Protein AF-A0A9E2FFS7-F1 (afdb_monomer_lite)

Secondary structure (DSSP, 8-state):
-B-S--HHHHHHHHHHHHHHHHHHHHT-SS---TGGGHHHHHHHHHHHHB--

Sequence (52 aa):
MIKNINPQTAAFALIGLTNAIIYKWLLSDEDYSLTGELETILEIWFRGVLEK

Radius of gyration: 12.84 Å; chains: 1; bounding box: 32×14×34 Å

pLDDT: mean 91.87, std 5.02, range [70.69, 97.44]

Structure (mmCIF, N/CA/C/O backbone):
data_AF-A0A9E2FFS7-F1
#
_entry.id   AF-A0A9E2FFS7-F1
#
loop_
_atom_site.group_PDB
_atom_site.id
_atom_site.type_symbol
_atom_site.label_atom_id
_atom_site.label_alt_id
_atom_site.label_comp_id
_atom_site.label_asym_id
_atom_site.label_entity_id
_atom_site.label_seq_id
_atom_site.pdbx_PDB_ins_code
_atom_site.Cartn_x
_atom_site.Cartn_y
_atom_site.Cartn_z
_atom_site.occupancy
_atom_site.B_iso_or_equiv
_atom_site.auth_seq_id
_atom_site.auth_comp_id
_atom_site.auth_asym_id
_atom_site.auth_atom_id
_atom_site.pdbx_PDB_model_num
ATOM 1 N N . MET A 1 1 ? 16.754 8.107 -9.319 1.00 80.19 1 MET A N 1
ATOM 2 C CA . MET A 1 1 ? 16.181 7.962 -10.683 1.00 80.19 1 MET A CA 1
ATOM 3 C C . MET A 1 1 ? 14.895 7.141 -10.569 1.00 80.19 1 MET A C 1
ATOM 5 O O . MET A 1 1 ? 14.770 6.429 -9.582 1.00 80.19 1 MET A O 1
ATOM 9 N N . ILE A 1 2 ? 13.914 7.252 -11.473 1.00 85.50 2 ILE A N 1
ATOM 10 C CA . ILE A 1 2 ? 12.747 6.344 -11.452 1.00 85.50 2 ILE A CA 1
ATOM 11 C C . ILE A 1 2 ? 13.173 5.030 -12.117 1.00 85.50 2 ILE A C 1
ATOM 13 O O . ILE A 1 2 ? 13.752 5.066 -13.200 1.00 85.50 2 ILE A O 1
ATOM 17 N N . LYS A 1 3 ? 12.900 3.891 -11.474 1.00 90.19 3 LYS A N 1
ATOM 18 C CA . LYS A 1 3 ? 13.156 2.556 -12.031 1.00 90.19 3 LYS A CA 1
ATOM 19 C C . LYS A 1 3 ? 12.408 2.389 -13.353 1.00 90.19 3 LYS A C 1
ATOM 21 O O . LYS A 1 3 ? 11.300 2.899 -13.511 1.00 90.19 3 LYS A O 1
ATOM 26 N N . ASN A 1 4 ? 12.957 1.590 -14.264 1.00 92.88 4 ASN A N 1
ATOM 27 C CA . ASN A 1 4 ? 12.269 1.206 -15.498 1.00 92.88 4 ASN A CA 1
ATOM 28 C C . ASN A 1 4 ? 11.115 0.219 -15.212 1.00 92.88 4 ASN A C 1
ATOM 30 O O . ASN A 1 4 ? 11.231 -0.987 -15.421 1.00 92.88 4 ASN A O 1
ATOM 34 N N . ILE A 1 5 ? 10.018 0.736 -14.658 1.00 91.31 5 ILE A N 1
ATOM 35 C CA . ILE A 1 5 ? 8.799 0.003 -14.312 1.00 91.31 5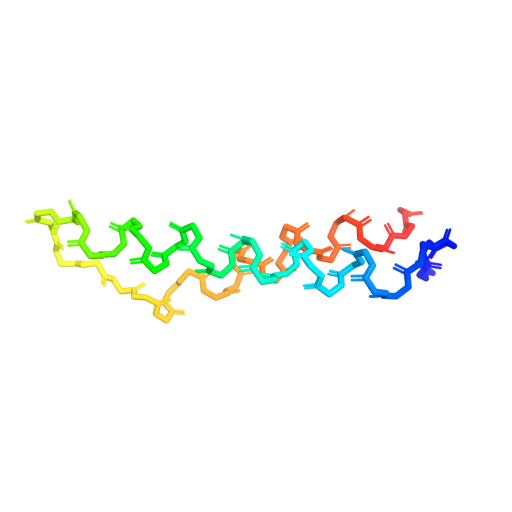 ILE A CA 1
ATOM 36 C C . ILE A 1 5 ? 7.700 0.443 -15.273 1.00 91.31 5 ILE A C 1
ATOM 38 O O . ILE A 1 5 ? 7.574 1.625 -15.588 1.00 91.31 5 ILE A O 1
ATOM 42 N N . ASN A 1 6 ? 6.862 -0.502 -15.702 1.00 94.50 6 ASN A N 1
ATOM 43 C CA . ASN A 1 6 ? 5.648 -0.176 -16.437 1.00 94.50 6 ASN A CA 1
ATOM 44 C C . ASN A 1 6 ? 4.773 0.797 -15.602 1.00 94.50 6 ASN A C 1
ATOM 46 O O . ASN A 1 6 ? 4.362 0.435 -14.493 1.00 94.50 6 ASN A O 1
ATOM 50 N N . PRO A 1 7 ? 4.444 2.000 -16.113 1.00 93.38 7 PRO A N 1
ATOM 51 C CA . PRO A 1 7 ? 3.675 2.995 -15.361 1.00 93.38 7 PRO A CA 1
ATOM 52 C C . PRO A 1 7 ? 2.302 2.498 -14.895 1.00 93.38 7 PRO A C 1
ATOM 54 O O . PRO A 1 7 ? 1.844 2.863 -13.815 1.00 93.38 7 PRO A O 1
ATOM 57 N N . GLN A 1 8 ? 1.658 1.627 -15.672 1.00 96.94 8 GLN A N 1
ATOM 58 C CA . GLN A 1 8 ? 0.368 1.036 -15.328 1.00 96.94 8 GLN A CA 1
ATOM 59 C C . GLN A 1 8 ? 0.490 0.105 -14.117 1.00 96.94 8 GLN A C 1
ATOM 61 O O . GLN A 1 8 ? -0.336 0.160 -13.208 1.00 96.94 8 GLN A O 1
ATOM 66 N N . THR A 1 9 ? 1.555 -0.697 -14.052 1.00 94.50 9 THR A N 1
ATOM 67 C CA . THR A 1 9 ? 1.844 -1.537 -12.882 1.00 94.50 9 THR A CA 1
ATOM 68 C C . THR A 1 9 ? 2.104 -0.686 -11.640 1.00 94.50 9 THR A C 1
ATOM 70 O O . THR A 1 9 ? 1.589 -0.993 -10.567 1.00 94.50 9 THR A O 1
ATOM 73 N N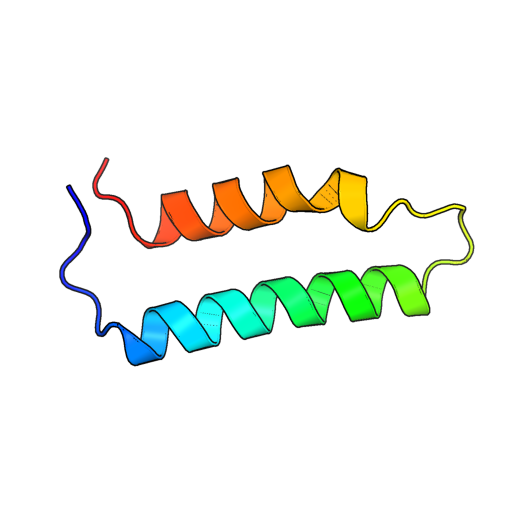 . ALA A 1 10 ? 2.853 0.414 -11.777 1.00 94.88 10 ALA A N 1
ATOM 74 C CA . ALA A 1 10 ? 3.104 1.340 -10.673 1.00 94.88 10 ALA A CA 1
ATOM 75 C C . ALA A 1 10 ? 1.816 2.025 -10.174 1.00 94.88 10 ALA A C 1
ATOM 77 O O . ALA A 1 10 ? 1.648 2.206 -8.966 1.00 94.88 10 ALA A O 1
ATOM 78 N N . ALA A 1 11 ? 0.892 2.357 -11.081 1.00 95.94 11 ALA A N 1
ATOM 79 C CA . ALA A 1 11 ? -0.419 2.906 -10.738 1.00 95.94 11 ALA A CA 1
ATOM 80 C C . ALA A 1 11 ? -1.300 1.879 -10.010 1.00 95.94 11 ALA A C 1
ATOM 82 O O . ALA A 1 11 ? -1.893 2.199 -8.982 1.00 95.94 11 ALA A O 1
ATOM 83 N N . PHE A 1 12 ? -1.342 0.627 -10.480 1.00 97.44 12 PHE A N 1
ATOM 84 C CA . PHE A 1 12 ? -2.080 -0.434 -9.790 1.00 97.44 12 PHE A CA 1
ATOM 85 C C . PHE A 1 12 ? -1.529 -0.719 -8.392 1.00 97.44 12 PHE A C 1
ATOM 87 O O . PHE A 1 12 ? -2.309 -0.929 -7.466 1.00 97.44 12 PHE A O 1
ATOM 94 N N . ALA A 1 13 ? -0.207 -0.670 -8.214 1.00 96.00 13 ALA A N 1
ATOM 95 C CA . ALA A 1 13 ? 0.403 -0.796 -6.895 1.00 96.00 13 ALA A CA 1
ATOM 96 C C . ALA A 1 13 ? -0.044 0.332 -5.950 1.00 96.00 13 ALA A C 1
ATOM 98 O O . ALA A 1 13 ? -0.386 0.061 -4.801 1.00 96.00 13 ALA A O 1
ATOM 99 N N . LEU A 1 14 ? -0.104 1.578 -6.438 1.00 96.56 14 LEU A N 1
ATOM 100 C CA . LEU A 1 14 ? -0.595 2.710 -5.649 1.00 96.56 14 LEU A CA 1
ATOM 101 C C . LEU A 1 14 ? -2.063 2.529 -5.246 1.00 96.56 14 LEU A C 1
ATOM 103 O O . LEU A 1 14 ? -2.390 2.672 -4.074 1.00 96.56 14 LEU A O 1
ATOM 107 N N . ILE A 1 15 ? -2.925 2.136 -6.191 1.00 97.44 15 ILE A N 1
ATOM 108 C CA . ILE A 1 15 ? -4.342 1.841 -5.921 1.00 97.44 15 ILE A CA 1
ATOM 109 C C . ILE A 1 15 ? -4.472 0.742 -4.858 1.00 97.44 15 ILE A C 1
ATOM 111 O O . ILE A 1 15 ? -5.278 0.863 -3.938 1.00 97.44 15 ILE A O 1
ATOM 115 N N . GLY A 1 16 ? -3.661 -0.316 -4.951 1.00 96.81 16 GLY A N 1
ATOM 116 C CA . GLY A 1 16 ? -3.637 -1.399 -3.969 1.00 96.81 16 GLY A CA 1
ATOM 117 C C . GLY A 1 16 ? -3.264 -0.921 -2.562 1.00 96.81 16 GLY A C 1
ATOM 118 O O . GLY A 1 16 ? -3.952 -1.269 -1.604 1.00 96.81 16 GLY A O 1
ATOM 119 N N . LEU A 1 17 ? -2.224 -0.087 -2.440 1.00 96.19 17 LEU A N 1
ATOM 120 C CA . LEU A 1 17 ? -1.811 0.512 -1.164 1.00 96.19 17 LEU A CA 1
ATOM 121 C C . LEU A 1 17 ? -2.911 1.403 -0.573 1.00 96.19 17 LEU A C 1
ATOM 123 O O . LEU A 1 17 ? -3.224 1.292 0.612 1.00 96.19 17 LEU A O 1
ATOM 127 N N . THR A 1 18 ? -3.541 2.243 -1.398 1.00 95.31 18 THR A N 1
ATOM 128 C CA . THR A 1 18 ? -4.654 3.099 -0.970 1.00 95.31 18 THR A CA 1
ATOM 129 C C . THR A 1 18 ? -5.845 2.273 -0.489 1.00 95.31 18 THR A C 1
ATOM 131 O O . THR A 1 18 ? -6.366 2.527 0.595 1.00 95.31 18 THR A O 1
ATOM 134 N N . ASN A 1 19 ? -6.246 1.246 -1.244 1.00 96.12 19 ASN A N 1
ATOM 135 C CA . ASN A 1 19 ? -7.353 0.374 -0.857 1.00 96.12 19 ASN A CA 1
ATOM 136 C C . ASN A 1 19 ? -7.073 -0.346 0.465 1.00 96.12 19 ASN A C 1
ATOM 138 O O . ASN A 1 19 ? -7.963 -0.429 1.306 1.00 96.12 19 ASN A O 1
ATOM 142 N N . ALA A 1 20 ? -5.846 -0.830 0.680 1.00 94.00 20 ALA A N 1
ATOM 143 C CA . ALA A 1 20 ? -5.474 -1.505 1.921 1.00 94.00 20 ALA A CA 1
ATOM 144 C C . ALA A 1 20 ? -5.684 -0.611 3.155 1.00 94.00 20 ALA A C 1
ATOM 146 O O . ALA A 1 20 ? -6.188 -1.077 4.175 1.00 94.00 20 ALA A O 1
ATOM 147 N N . ILE A 1 21 ? -5.361 0.679 3.051 1.00 93.56 21 ILE A N 1
ATOM 148 C CA . ILE A 1 21 ? -5.540 1.638 4.148 1.00 93.56 21 ILE A CA 1
ATOM 149 C C . ILE A 1 21 ? -6.993 2.057 4.326 1.00 93.56 21 ILE A C 1
ATOM 151 O O . ILE A 1 21 ? -7.448 2.165 5.461 1.00 93.56 21 ILE A O 1
ATOM 155 N N . ILE A 1 22 ? -7.755 2.197 3.239 1.00 93.00 22 ILE A N 1
ATOM 156 C CA . ILE A 1 22 ? -9.206 2.398 3.338 1.00 93.00 22 ILE A CA 1
ATOM 157 C C . ILE A 1 22 ? -9.851 1.212 4.065 1.00 93.00 22 ILE A C 1
ATOM 159 O O . ILE A 1 22 ? -10.655 1.421 4.967 1.00 93.00 22 ILE A O 1
ATOM 163 N N . TYR A 1 23 ? -9.477 -0.028 3.733 1.00 94.38 23 TYR A N 1
ATOM 164 C CA . TYR A 1 23 ? -9.990 -1.205 4.437 1.00 94.38 23 TYR A CA 1
ATOM 165 C C . TYR A 1 23 ? -9.559 -1.243 5.903 1.00 94.38 23 TYR A C 1
ATOM 167 O O . TYR A 1 23 ? -10.388 -1.533 6.759 1.00 94.38 23 TYR A O 1
ATOM 175 N N . LYS A 1 24 ? -8.297 -0.916 6.206 1.00 91.38 24 LYS A N 1
ATOM 176 C CA . LYS A 1 24 ? -7.811 -0.817 7.589 1.00 91.38 24 LYS A CA 1
ATOM 177 C C . LYS A 1 24 ? -8.614 0.209 8.391 1.00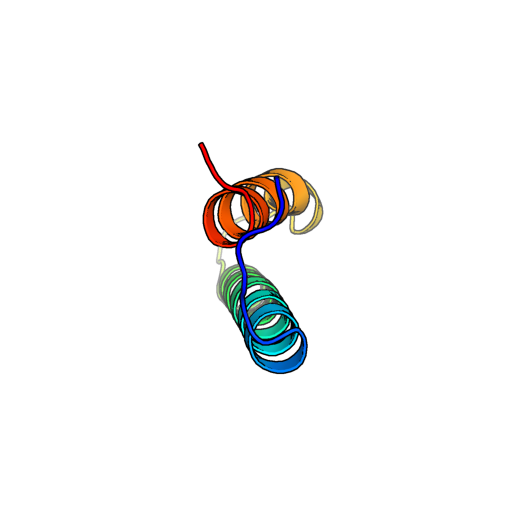 91.38 24 LYS A C 1
ATOM 179 O O . LYS A 1 24 ? -8.989 -0.090 9.515 1.00 91.38 24 LYS A O 1
ATOM 184 N N . TRP A 1 25 ? -8.916 1.367 7.804 1.00 92.12 25 TRP A N 1
ATOM 185 C CA . TRP A 1 25 ? -9.751 2.398 8.421 1.00 92.12 25 TRP A CA 1
ATOM 186 C C . TRP A 1 25 ? -11.191 1.923 8.646 1.00 92.12 25 TRP A C 1
ATOM 188 O O . TRP A 1 25 ? -11.703 2.043 9.752 1.00 92.12 25 TRP A O 1
ATOM 198 N N . LEU A 1 26 ? -11.829 1.332 7.629 1.00 93.75 26 LEU A N 1
ATOM 199 C CA . LEU A 1 26 ? -13.214 0.847 7.713 1.00 93.75 26 LEU A CA 1
ATOM 200 C C . LEU A 1 26 ? -13.415 -0.270 8.746 1.00 93.75 26 LEU A C 1
ATOM 202 O O . LEU A 1 26 ? -14.525 -0.447 9.237 1.00 93.75 26 LEU A O 1
ATOM 206 N N . LEU A 1 27 ? -12.369 -1.051 9.016 1.00 94.56 27 LEU A N 1
ATOM 207 C CA . LEU A 1 27 ? -12.389 -2.173 9.955 1.00 94.56 27 LEU A CA 1
ATOM 208 C C . LEU A 1 27 ? -11.789 -1.819 11.322 1.00 94.56 27 LEU A C 1
ATOM 210 O O . LEU A 1 27 ? -11.656 -2.705 12.163 1.00 94.56 27 LEU A O 1
ATOM 214 N N . SER A 1 28 ? -11.362 -0.573 11.530 1.00 91.81 28 SER A N 1
ATOM 215 C CA . SER A 1 28 ? -10.758 -0.162 12.792 1.00 91.81 28 SER A CA 1
ATOM 216 C C . SER A 1 28 ? -11.837 0.104 13.836 1.00 91.81 28 SER A C 1
ATOM 218 O O . SER A 1 28 ? -12.770 0.864 13.592 1.00 91.81 28 SER A O 1
ATOM 220 N N . ASP A 1 29 ? -11.666 -0.485 15.018 1.00 91.75 29 ASP A N 1
ATOM 221 C CA . ASP A 1 29 ? -12.455 -0.160 16.212 1.00 91.75 29 ASP A CA 1
ATOM 222 C C . ASP A 1 29 ? -11.884 1.062 16.969 1.00 91.75 29 ASP A C 1
ATOM 224 O O . ASP A 1 29 ? -12.416 1.469 18.002 1.00 91.75 29 ASP A O 1
ATOM 228 N N . GLU A 1 30 ? -10.786 1.641 16.470 1.00 88.75 30 GLU A N 1
ATOM 229 C CA . GLU A 1 30 ? -10.083 2.786 17.050 1.00 88.75 30 GLU A CA 1
ATOM 230 C C . GLU A 1 30 ? -10.266 4.043 16.191 1.00 88.75 30 GLU A C 1
ATOM 232 O O . GLU A 1 30 ? -10.602 3.982 15.006 1.00 88.75 30 GLU A O 1
ATOM 237 N N . ASP A 1 31 ? -10.015 5.209 16.792 1.00 82.81 31 ASP A N 1
ATOM 238 C CA . ASP A 1 31 ? -10.070 6.486 16.084 1.00 82.81 31 ASP A CA 1
ATOM 239 C C . ASP A 1 31 ? -8.874 6.594 15.119 1.00 82.81 31 ASP A C 1
ATOM 241 O O . ASP A 1 31 ? -7.762 6.989 15.481 1.00 82.81 31 ASP A O 1
ATOM 245 N N . TYR A 1 32 ? -9.087 6.134 13.886 1.00 84.00 32 TYR A N 1
ATOM 246 C CA . TYR A 1 32 ? -8.045 5.966 12.881 1.00 84.00 32 TYR A CA 1
ATOM 247 C C . TYR A 1 32 ? -8.034 7.128 11.882 1.00 84.00 32 TYR A C 1
ATOM 249 O O . TYR A 1 32 ? -8.956 7.309 11.081 1.00 84.00 32 TYR A O 1
ATOM 257 N N . SER A 1 33 ? -6.950 7.907 11.888 1.00 87.75 33 SER A N 1
ATOM 258 C CA . SER A 1 3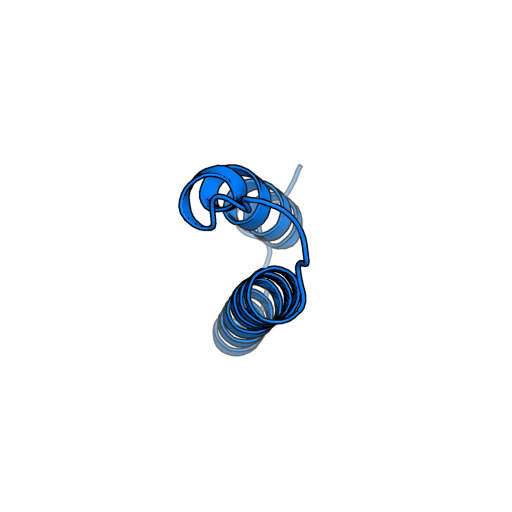3 ? -6.768 9.022 10.956 1.00 87.75 33 SER A CA 1
ATOM 259 C C . SER A 1 33 ? -6.273 8.536 9.594 1.00 87.75 33 SER A C 1
ATOM 261 O O . SER A 1 33 ? -5.084 8.279 9.400 1.00 87.75 33 SER A O 1
ATOM 263 N N . LEU A 1 34 ? -7.183 8.478 8.619 1.00 86.31 34 LEU A N 1
ATOM 264 C CA . LEU A 1 34 ? -6.858 8.115 7.236 1.00 86.31 34 LEU A CA 1
ATOM 265 C C . LEU A 1 34 ? -5.806 9.053 6.616 1.00 86.31 34 LEU A C 1
ATOM 267 O O . LEU A 1 34 ? -4.925 8.612 5.882 1.00 86.31 34 LEU A O 1
ATOM 271 N N . THR A 1 35 ? -5.882 10.353 6.916 1.00 87.19 35 THR A N 1
ATOM 272 C CA . THR A 1 35 ? -4.935 11.350 6.396 1.00 87.19 35 THR A CA 1
ATOM 273 C C . THR A 1 35 ? -3.549 11.209 7.013 1.00 87.19 35 THR A C 1
ATOM 275 O O . THR A 1 35 ? -2.566 11.502 6.336 1.00 87.19 35 THR A O 1
ATOM 278 N N . GLY A 1 36 ? -3.455 10.710 8.251 1.00 89.00 36 GLY A N 1
ATOM 279 C CA . GLY A 1 36 ? -2.181 10.448 8.925 1.00 89.00 36 GLY A CA 1
ATOM 280 C C . GLY A 1 36 ? -1.339 9.354 8.259 1.00 89.00 36 GLY A C 1
ATOM 281 O O . GLY A 1 36 ? -0.131 9.315 8.449 1.00 89.00 36 GLY A O 1
ATOM 282 N N . GLU A 1 37 ? -1.950 8.501 7.437 1.00 89.94 37 GLU A N 1
ATOM 283 C CA . GLU A 1 37 ? -1.280 7.360 6.792 1.00 89.94 37 GLU A CA 1
ATOM 284 C C . GLU A 1 37 ? -0.848 7.660 5.345 1.00 89.94 37 GLU A C 1
ATOM 286 O O . GLU A 1 37 ? -0.168 6.854 4.705 1.00 89.94 37 GLU A O 1
ATOM 291 N N . LEU A 1 38 ? -1.190 8.844 4.820 1.00 91.50 38 LEU A N 1
ATOM 292 C CA . LEU A 1 38 ? -0.814 9.269 3.467 1.00 91.50 38 LEU A CA 1
ATOM 293 C C . LEU A 1 38 ? 0.704 9.321 3.275 1.00 91.50 38 LEU A C 1
ATOM 295 O O . LEU A 1 38 ? 1.206 8.866 2.247 1.00 91.50 38 LEU A O 1
ATOM 299 N N . GLU A 1 39 ? 1.437 9.851 4.256 1.00 91.81 39 GLU A N 1
ATOM 300 C CA . GLU A 1 39 ? 2.901 9.931 4.192 1.00 91.81 39 GLU A CA 1
ATOM 301 C C . GLU A 1 39 ? 3.523 8.536 4.097 1.00 91.81 39 GLU A C 1
ATOM 303 O O . GLU A 1 39 ? 4.400 8.302 3.266 1.00 91.81 39 GLU A O 1
ATOM 308 N N . THR A 1 40 ? 2.998 7.580 4.865 1.00 91.38 40 THR A N 1
ATOM 309 C CA . THR A 1 40 ? 3.435 6.183 4.842 1.00 91.38 40 THR A CA 1
ATOM 310 C C . THR A 1 40 ? 3.155 5.514 3.494 1.00 91.38 40 THR A C 1
ATOM 312 O O . THR A 1 40 ? 4.036 4.837 2.961 1.00 91.38 40 THR A O 1
ATOM 315 N N . ILE A 1 41 ? 1.979 5.732 2.885 1.00 94.69 41 ILE A N 1
ATOM 316 C CA . ILE A 1 41 ? 1.684 5.233 1.524 1.00 94.69 41 ILE A CA 1
ATOM 317 C C . ILE A 1 41 ? 2.711 5.751 0.533 1.00 94.69 41 ILE A C 1
ATOM 319 O O . ILE A 1 41 ? 3.265 4.978 -0.253 1.00 94.69 41 ILE A O 1
ATOM 323 N N . LEU A 1 42 ? 2.926 7.066 0.545 1.00 94.12 42 LEU A N 1
ATOM 324 C CA . LEU A 1 42 ? 3.812 7.718 -0.403 1.00 94.12 42 LEU A CA 1
ATOM 325 C C . LEU A 1 42 ? 5.241 7.223 -0.217 1.00 94.12 42 LEU A C 1
ATOM 327 O O . LEU A 1 42 ? 5.884 6.883 -1.206 1.00 94.12 42 LEU A O 1
ATOM 331 N N . GLU A 1 43 ? 5.717 7.095 1.022 1.00 94.94 43 GLU A N 1
ATOM 332 C CA . GLU A 1 43 ? 7.040 6.546 1.312 1.00 94.94 43 GLU A CA 1
ATOM 333 C C . GLU A 1 43 ? 7.196 5.126 0.746 1.00 94.94 43 GLU A C 1
ATOM 335 O O . GLU A 1 43 ? 8.153 4.845 0.017 1.00 94.94 43 GLU A O 1
ATOM 340 N N . ILE A 1 44 ? 6.240 4.233 1.028 1.00 94.75 44 ILE A N 1
ATOM 341 C CA . ILE A 1 44 ? 6.261 2.848 0.539 1.00 94.75 44 ILE A CA 1
ATOM 342 C C . ILE A 1 44 ? 6.259 2.822 -0.992 1.00 94.75 44 ILE A C 1
ATOM 344 O O . ILE A 1 44 ? 7.068 2.116 -1.605 1.00 94.75 44 ILE A O 1
ATOM 348 N N . TRP A 1 45 ? 5.387 3.611 -1.620 1.00 95.81 45 TRP A N 1
ATOM 349 C CA . TRP A 1 45 ? 5.281 3.676 -3.072 1.00 95.81 45 TRP A CA 1
ATOM 350 C C . TRP A 1 45 ? 6.564 4.220 -3.711 1.00 95.81 45 TRP A C 1
ATOM 352 O O . TRP A 1 45 ? 7.109 3.591 -4.622 1.00 95.81 45 TRP A O 1
ATOM 362 N N . PHE A 1 46 ? 7.113 5.324 -3.192 1.00 95.00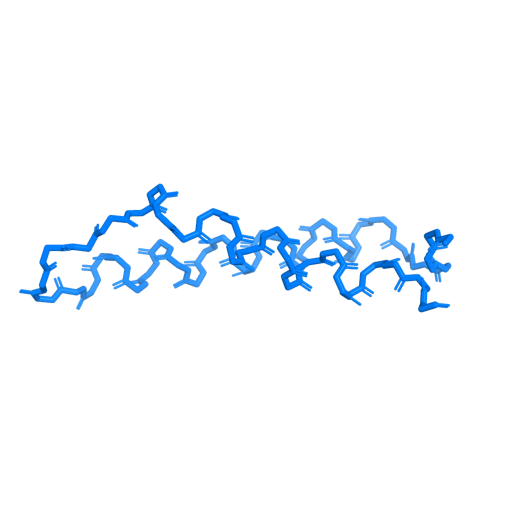 46 PHE A N 1
ATOM 363 C CA . PHE A 1 46 ? 8.357 5.921 -3.680 1.00 95.00 46 PHE A CA 1
ATOM 364 C C . PHE A 1 46 ? 9.547 4.976 -3.533 1.00 95.00 46 PHE A C 1
ATOM 366 O O . PHE A 1 46 ? 10.325 4.838 -4.474 1.00 95.00 46 PHE A O 1
ATOM 373 N N . ARG A 1 47 ? 9.669 4.242 -2.422 1.00 94.00 47 ARG A N 1
ATOM 374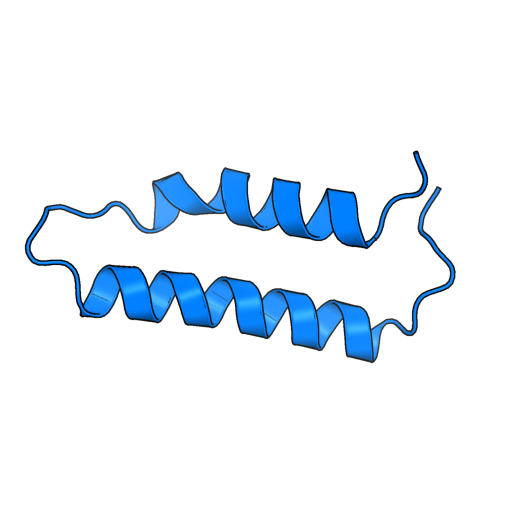 C CA . ARG A 1 47 ? 10.695 3.190 -2.276 1.00 94.00 47 ARG A CA 1
ATOM 375 C C . ARG A 1 47 ? 10.544 2.080 -3.322 1.00 94.00 47 ARG A C 1
ATOM 377 O O . ARG A 1 47 ? 11.535 1.487 -3.764 1.00 94.00 47 ARG A O 1
ATOM 384 N N . GLY A 1 48 ? 9.308 1.805 -3.732 1.00 91.94 48 GLY A N 1
ATOM 385 C CA . GLY A 1 48 ? 8.983 0.890 -4.819 1.00 91.94 48 GLY A CA 1
ATOM 386 C C . GLY A 1 48 ? 9.477 1.384 -6.179 1.00 91.94 48 GLY A C 1
ATOM 387 O O . GLY A 1 48 ? 10.096 0.603 -6.904 1.00 91.94 48 GLY A O 1
ATOM 388 N N . VAL A 1 49 ? 9.275 2.666 -6.503 1.00 94.31 49 VAL A N 1
ATOM 389 C CA . VAL A 1 49 ? 9.509 3.211 -7.856 1.00 94.31 49 VAL A CA 1
ATOM 390 C C . VAL A 1 49 ? 10.836 3.947 -8.051 1.00 94.31 49 VAL A C 1
ATOM 392 O O . VAL A 1 49 ? 11.280 4.085 -9.187 1.00 94.31 49 VAL A O 1
ATOM 395 N N . LEU A 1 50 ? 11.500 4.393 -6.986 1.00 92.81 50 LEU A N 1
ATOM 396 C CA . LEU A 1 50 ? 12.789 5.080 -7.062 1.00 92.81 50 LEU A CA 1
ATOM 397 C C . LEU A 1 50 ? 13.958 4.091 -6.961 1.00 92.81 50 LEU A C 1
ATOM 399 O O . LEU A 1 50 ? 13.946 3.154 -6.159 1.00 92.81 50 LEU A O 1
ATOM 403 N N . GLU A 1 51 ? 14.977 4.301 -7.789 1.00 81.44 51 GLU A N 1
ATOM 404 C CA . GLU A 1 51 ? 16.311 3.723 -7.622 1.00 81.44 51 GLU A CA 1
ATOM 405 C C . GLU A 1 51 ? 16.994 4.346 -6.400 1.00 81.44 51 GLU A C 1
ATOM 407 O O . GLU A 1 51 ? 16.865 5.555 -6.181 1.00 81.44 51 GLU A O 1
ATOM 412 N N . LYS A 1 52 ? 17.668 3.499 -5.612 1.00 70.69 52 LYS A N 1
ATOM 413 C CA . LYS A 1 52 ? 18.460 3.905 -4.444 1.00 70.69 52 LYS A CA 1
ATOM 414 C C . LYS A 1 52 ? 19.671 4.733 -4.849 1.00 70.69 52 LYS A C 1
ATOM 416 O O . LYS A 1 52 ? 20.258 4.410 -5.904 1.00 70.69 52 LYS A O 1
#

Foldseek 3Di:
DWPPDDVVVLVVLLVVLLVVLVVVCVPDPDPDDSVVCVVVSVVVSCVVTDDD